Protein AF-A0A1V9XG40-F1 (afdb_monomer_lite)

InterPro domains:
  IPR002126 Cadherin-like [PS50268] (13-139)
  IPR015919 Cadherin-like superfamily [SSF49313] (6-122)

Sequence (157 aa):
MLITINYLCSSFQNTQLNTTVGYIRARDNPSSYLPVVFEVTVRSQNLEQYQKKSKHLLFYNFTFKGSPKFWIKYVFGPKGVSQGALQLKESLDYEAQNVYYVQVAAINTWTDREVDTRNIIVLSMCIVVEDAPDTPPHFVGVPPVVVVNDNTKMVSC

Secondary structure (DSSP, 8-state):
----------EETTPPTT-EEEEEEEE--TT--PPEEEEEEEEE--HHHHTTS-S----PPP-----SSEEEEEE--STTEEEEEEEE-S---TTT-SEEEEEEEEEETT--TTT-GGGEEEEEEEEEEEP-S-SPP---S--S-----TT------

Structure (mmCIF, N/CA/C/O backbone):
data_AF-A0A1V9XG40-F1
#
_entry.id   AF-A0A1V9XG40-F1
#
loop_
_atom_site.group_PDB
_atom_site.id
_atom_site.type_symbol
_atom_site.label_atom_id
_atom_site.label_alt_id
_atom_site.label_comp_id
_atom_site.label_asym_id
_atom_site.label_entity_id
_atom_site.label_seq_id
_atom_site.pdbx_PDB_ins_code
_atom_site.Cartn_x
_atom_site.Cartn_y
_atom_site.Cartn_z
_atom_site.occupancy
_atom_site.B_iso_or_equiv
_atom_site.auth_seq_id
_atom_site.auth_comp_id
_atom_site.auth_asym_id
_atom_site.auth_atom_id
_atom_site.pdbx_PDB_model_num
ATOM 1 N N . MET A 1 1 ? 20.824 -10.493 -14.654 1.00 48.56 1 MET A N 1
ATOM 2 C CA . MET A 1 1 ? 20.044 -9.284 -14.323 1.00 48.56 1 MET A CA 1
ATOM 3 C C . MET A 1 1 ? 19.754 -9.320 -12.828 1.00 48.56 1 MET A C 1
ATOM 5 O O . MET A 1 1 ? 19.303 -10.358 -12.364 1.00 48.56 1 MET A O 1
ATOM 9 N N . LEU A 1 2 ? 20.082 -8.269 -12.069 1.00 48.62 2 LEU A N 1
ATOM 10 C CA . LEU A 1 2 ? 19.822 -8.196 -10.624 1.00 48.62 2 LEU A CA 1
ATOM 11 C C . LEU A 1 2 ? 19.058 -6.900 -10.352 1.00 48.62 2 LEU A C 1
ATOM 13 O O . LEU A 1 2 ? 19.662 -5.832 -10.293 1.00 48.62 2 LEU A O 1
ATOM 17 N N . ILE A 1 3 ? 17.734 -6.995 -10.240 1.00 51.09 3 ILE A N 1
ATOM 18 C CA . ILE A 1 3 ? 16.918 -5.867 -9.800 1.00 51.09 3 ILE A CA 1
ATOM 19 C C . ILE A 1 3 ? 16.891 -5.902 -8.273 1.00 51.09 3 ILE A C 1
ATOM 21 O O . ILE A 1 3 ? 16.419 -6.864 -7.682 1.00 51.09 3 ILE A O 1
ATOM 25 N N . THR A 1 4 ? 17.419 -4.873 -7.618 1.00 52.09 4 THR A N 1
ATOM 26 C CA . THR A 1 4 ? 17.376 -4.755 -6.152 1.00 52.09 4 THR A CA 1
ATOM 27 C C . THR A 1 4 ? 16.272 -3.789 -5.757 1.00 52.09 4 THR A C 1
ATOM 29 O O . THR A 1 4 ? 16.239 -2.674 -6.280 1.00 52.09 4 THR A O 1
ATOM 32 N N . ILE A 1 5 ? 15.406 -4.201 -4.825 1.00 54.22 5 ILE A N 1
ATOM 33 C CA . ILE A 1 5 ? 14.325 -3.369 -4.291 1.00 54.22 5 ILE A CA 1
ATOM 34 C C . ILE A 1 5 ? 14.549 -3.112 -2.798 1.00 54.22 5 ILE A C 1
ATOM 36 O O . ILE A 1 5 ? 14.652 -4.053 -2.019 1.00 54.22 5 ILE A O 1
ATOM 40 N N . ASN A 1 6 ? 14.604 -1.835 -2.411 1.00 57.72 6 ASN A N 1
ATOM 41 C CA . ASN A 1 6 ? 14.688 -1.380 -1.017 1.00 57.72 6 ASN A CA 1
ATOM 42 C C . ASN A 1 6 ? 13.378 -0.680 -0.629 1.00 57.72 6 ASN A C 1
ATOM 44 O O . ASN A 1 6 ? 12.844 0.065 -1.453 1.00 57.72 6 ASN A O 1
ATOM 48 N N . TYR A 1 7 ? 12.891 -0.891 0.600 1.00 58.56 7 TYR A N 1
ATOM 49 C CA . TYR A 1 7 ? 11.675 -0.254 1.119 1.00 58.56 7 TYR A CA 1
ATOM 50 C C . TYR A 1 7 ? 11.726 -0.043 2.644 1.00 58.56 7 TYR A C 1
ATOM 52 O O . TYR A 1 7 ? 12.411 -0.770 3.360 1.00 58.56 7 TYR A O 1
ATOM 60 N N . LEU A 1 8 ? 10.971 0.948 3.121 1.00 53.25 8 LEU A N 1
ATOM 61 C CA . LEU A 1 8 ? 10.592 1.196 4.517 1.00 53.25 8 LEU A CA 1
ATOM 62 C C . LEU A 1 8 ? 9.109 1.580 4.478 1.00 53.25 8 LEU A C 1
ATOM 64 O O . LEU A 1 8 ? 8.736 2.388 3.625 1.00 53.25 8 LEU A O 1
ATOM 68 N N . CYS A 1 9 ? 8.263 0.972 5.310 1.00 54.81 9 CYS A N 1
ATOM 69 C CA . CYS A 1 9 ? 6.820 1.188 5.234 1.00 54.81 9 CYS A CA 1
ATOM 70 C C . CYS A 1 9 ? 6.159 1.071 6.613 1.00 54.81 9 CYS A C 1
ATOM 72 O O . CYS A 1 9 ? 6.223 0.015 7.237 1.00 54.81 9 CYS A O 1
ATOM 74 N N . SER A 1 10 ? 5.483 2.135 7.038 1.00 57.41 10 SER A N 1
ATOM 75 C CA . SER A 1 10 ? 4.468 2.153 8.097 1.00 57.41 10 SER A CA 1
ATOM 76 C C . SER A 1 10 ? 3.407 3.190 7.712 1.00 57.41 10 SER A C 1
ATOM 78 O O . SER A 1 10 ? 3.721 4.177 7.042 1.00 57.41 10 SER A O 1
ATOM 80 N N . SER A 1 11 ? 2.138 2.944 8.046 1.00 62.12 11 SER A N 1
ATOM 81 C CA . SER A 1 11 ? 1.033 3.861 7.730 1.00 62.12 11 SER A CA 1
ATOM 82 C C . SER A 1 11 ? 0.101 4.032 8.919 1.00 62.12 11 SER A C 1
ATOM 84 O O . SER A 1 11 ? -0.284 3.046 9.539 1.00 62.12 11 SER A O 1
ATOM 86 N N . PHE A 1 12 ? -0.328 5.265 9.171 1.00 66.00 12 PHE A N 1
ATOM 87 C CA . PHE A 1 12 ? -1.328 5.582 10.192 1.00 66.00 12 PHE A CA 1
ATOM 88 C C . PHE A 1 12 ? -2.746 5.503 9.613 1.00 66.00 12 PHE A C 1
ATOM 90 O O . PHE A 1 12 ? -2.956 5.910 8.467 1.00 66.00 12 PHE A O 1
ATOM 97 N N . GLN A 1 13 ? -3.728 5.052 10.397 1.00 67.81 13 GLN A N 1
ATOM 98 C CA . GLN A 1 13 ? -5.147 5.006 10.004 1.00 67.81 13 GLN A CA 1
ATOM 99 C C . GLN A 1 13 ? -5.664 6.354 9.471 1.00 67.81 13 GLN A C 1
ATOM 101 O O . GLN A 1 13 ? -6.264 6.423 8.401 1.00 67.81 13 GLN A O 1
ATOM 106 N N . ASN A 1 14 ? -5.280 7.455 10.124 1.00 74.81 14 ASN A N 1
ATOM 107 C CA . ASN A 1 14 ? -5.677 8.821 9.755 1.00 74.81 14 ASN A CA 1
ATOM 108 C C . ASN A 1 14 ? -4.759 9.498 8.717 1.00 74.81 14 ASN A C 1
ATOM 110 O O . ASN A 1 14 ? -4.668 10.726 8.646 1.00 74.81 14 ASN A O 1
ATOM 114 N N . THR A 1 15 ? -4.050 8.713 7.904 1.00 77.38 15 THR A N 1
ATOM 115 C CA . THR A 1 15 ? -3.182 9.247 6.848 1.00 77.38 15 THR A CA 1
ATOM 116 C C . THR A 1 15 ? -4.011 9.904 5.738 1.00 77.38 15 THR A C 1
ATOM 118 O O . THR A 1 15 ? -4.966 9.323 5.224 1.00 77.38 15 THR A O 1
ATOM 121 N N . GLN A 1 16 ? -3.625 11.113 5.318 1.00 81.25 16 GLN A N 1
ATOM 122 C CA . GLN A 1 16 ? -4.289 11.820 4.219 1.00 81.25 16 GLN A CA 1
ATOM 123 C C . GLN A 1 16 ? -4.127 11.074 2.886 1.00 81.25 16 GLN A C 1
ATOM 125 O O . GLN A 1 16 ? -3.101 10.437 2.622 1.00 81.25 16 GLN A O 1
ATOM 130 N N . LEU A 1 17 ? -5.115 11.204 2.001 1.00 83.75 17 LEU A N 1
ATOM 131 C CA . LEU A 1 17 ? -5.028 10.661 0.645 1.00 83.75 17 LEU A CA 1
ATOM 132 C C . LEU A 1 17 ? -3.806 11.220 -0.098 1.00 83.75 17 LEU A C 1
ATOM 134 O O . LEU A 1 17 ? -3.392 12.357 0.113 1.00 83.75 17 LEU A O 1
ATOM 138 N N . ASN A 1 18 ? -3.238 10.412 -0.991 1.00 82.12 18 ASN A N 1
ATOM 139 C CA . ASN A 1 18 ? -2.013 10.683 -1.748 1.00 82.12 18 ASN A CA 1
ATOM 140 C C . ASN A 1 18 ? -0.743 10.865 -0.906 1.00 82.12 18 ASN A C 1
ATOM 142 O O . ASN A 1 18 ? 0.308 11.211 -1.455 1.00 82.12 18 ASN A O 1
ATOM 146 N N . THR A 1 19 ? -0.795 10.587 0.399 1.00 83.44 19 THR A N 1
ATOM 147 C CA . THR A 1 19 ? 0.415 10.523 1.218 1.00 83.44 19 THR A CA 1
ATOM 148 C C . THR A 1 19 ? 1.276 9.355 0.761 1.00 83.44 19 THR A C 1
ATOM 150 O O . THR A 1 19 ? 0.787 8.249 0.508 1.00 83.44 19 THR A O 1
ATOM 153 N N . THR A 1 20 ? 2.575 9.613 0.640 1.00 84.00 20 THR A N 1
ATOM 154 C CA . THR A 1 20 ? 3.567 8.590 0.325 1.00 84.00 20 THR A CA 1
ATOM 155 C C . THR A 1 20 ? 3.827 7.737 1.559 1.00 84.00 20 THR A C 1
ATOM 157 O O . THR A 1 20 ? 4.319 8.236 2.564 1.00 84.00 20 THR A O 1
ATOM 160 N N . VAL A 1 21 ? 3.520 6.448 1.453 1.00 81.81 21 VAL A N 1
ATOM 161 C CA . VAL A 1 21 ? 3.711 5.449 2.513 1.00 81.81 21 VAL A CA 1
ATOM 162 C C . VAL A 1 21 ? 5.124 4.859 2.470 1.00 81.81 21 VAL A C 1
ATOM 164 O O . VAL A 1 21 ? 5.680 4.442 3.481 1.00 81.81 21 VAL A O 1
ATOM 167 N N . GLY A 1 22 ? 5.737 4.850 1.287 1.00 81.06 22 GLY A N 1
ATOM 168 C CA . GLY A 1 22 ? 7.102 4.381 1.111 1.00 81.06 22 GLY A CA 1
ATOM 169 C C . GLY A 1 22 ? 7.617 4.608 -0.302 1.00 81.06 22 GLY A C 1
ATOM 170 O O . GLY A 1 22 ? 6.862 4.924 -1.226 1.00 81.06 22 GLY A O 1
ATOM 171 N N . TYR A 1 23 ? 8.923 4.427 -0.470 1.00 81.62 23 TYR A N 1
ATOM 172 C CA . TYR A 1 23 ? 9.573 4.460 -1.774 1.00 81.62 23 TYR A CA 1
ATOM 173 C C . TYR A 1 23 ? 10.042 3.074 -2.166 1.00 81.62 23 TYR A C 1
ATOM 175 O O . TYR A 1 23 ? 10.518 2.296 -1.343 1.00 81.62 23 TYR A O 1
ATOM 183 N N . ILE A 1 24 ? 9.934 2.807 -3.458 1.00 83.19 24 ILE A N 1
ATOM 184 C CA . ILE A 1 24 ? 10.368 1.580 -4.095 1.00 83.19 24 ILE A CA 1
ATOM 185 C C . ILE A 1 24 ? 11.350 1.987 -5.1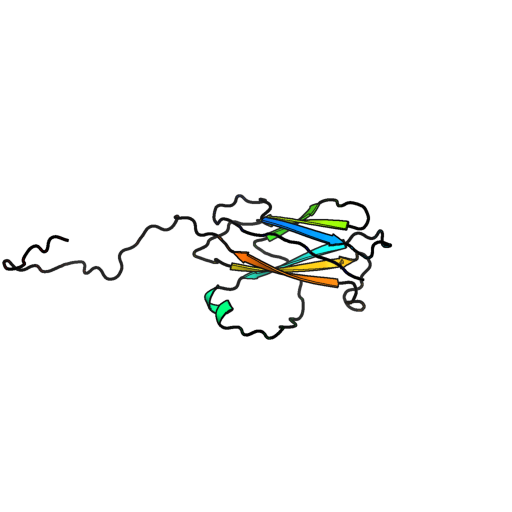73 1.00 83.19 24 ILE A C 1
ATOM 187 O O . ILE A 1 24 ? 11.085 2.886 -5.971 1.00 83.19 24 ILE A O 1
ATOM 191 N N . ARG A 1 25 ? 12.505 1.338 -5.195 1.00 82.38 25 ARG A N 1
ATOM 192 C CA . ARG A 1 25 ? 13.535 1.585 -6.198 1.00 82.38 25 ARG A CA 1
ATOM 193 C C . ARG A 1 25 ? 13.831 0.287 -6.916 1.00 82.38 25 ARG A C 1
ATOM 195 O O . ARG A 1 25 ? 13.981 -0.732 -6.263 1.00 82.38 25 ARG A O 1
ATOM 202 N N . ALA A 1 26 ? 13.941 0.345 -8.232 1.00 79.44 26 ALA A N 1
ATOM 203 C CA . ALA A 1 26 ? 14.433 -0.749 -9.045 1.00 79.44 26 ALA A CA 1
ATOM 204 C C . ALA A 1 26 ? 15.556 -0.227 -9.927 1.00 79.44 26 ALA A C 1
ATOM 206 O O . ALA A 1 26 ? 15.547 0.915 -10.394 1.00 79.44 26 ALA A O 1
ATOM 207 N N . ARG A 1 27 ? 16.552 -1.074 -10.123 1.00 76.56 27 ARG A N 1
ATOM 208 C CA . ARG A 1 27 ? 17.690 -0.814 -10.987 1.00 76.56 27 ARG A CA 1
ATOM 209 C C . ARG A 1 27 ? 17.814 -2.004 -11.922 1.00 76.56 27 ARG A C 1
ATOM 211 O O . ARG A 1 27 ? 17.843 -3.130 -11.442 1.00 76.56 27 ARG A O 1
ATOM 218 N N . ASP A 1 28 ? 17.878 -1.745 -13.218 1.00 73.00 28 ASP A N 1
ATOM 219 C CA . ASP A 1 28 ? 18.268 -2.773 -14.181 1.00 73.00 28 ASP A CA 1
ATOM 220 C C . ASP A 1 28 ? 19.805 -2.929 -14.184 1.00 73.00 28 ASP A C 1
ATOM 222 O O . ASP A 1 28 ? 20.516 -2.172 -13.522 1.00 73.00 28 ASP A O 1
ATOM 226 N N . ASN A 1 29 ? 20.348 -3.922 -14.891 1.00 70.69 29 ASN A N 1
ATOM 227 C CA . ASN A 1 29 ? 21.788 -4.120 -15.070 1.00 70.69 29 ASN A CA 1
ATOM 228 C C . ASN A 1 29 ? 22.513 -2.766 -15.280 1.00 70.69 29 ASN A C 1
ATOM 230 O O . ASN A 1 29 ? 22.031 -1.977 -16.087 1.00 70.69 29 ASN A O 1
ATOM 234 N N . PRO A 1 30 ? 23.655 -2.465 -14.624 1.00 64.88 30 PRO A N 1
ATOM 235 C CA . PRO A 1 30 ? 24.308 -1.151 -14.731 1.00 64.88 30 PRO A CA 1
ATOM 236 C C . PRO A 1 30 ? 24.651 -0.695 -16.158 1.00 64.88 30 PRO A C 1
ATOM 238 O O . PRO A 1 30 ? 24.839 0.496 -16.389 1.00 64.88 30 PRO A O 1
ATOM 241 N N . SER A 1 31 ? 24.734 -1.628 -17.109 1.00 65.44 31 SER A N 1
ATOM 242 C CA . SER A 1 31 ? 24.944 -1.360 -18.539 1.00 65.44 31 SER A CA 1
ATOM 243 C C . SER A 1 31 ? 23.652 -1.067 -19.324 1.00 65.44 31 SER A C 1
ATOM 245 O O . SER A 1 31 ? 23.723 -0.757 -20.509 1.00 65.44 31 SER A O 1
ATOM 247 N N . SER A 1 32 ? 22.481 -1.199 -18.698 1.00 66.94 32 SER A N 1
ATOM 248 C CA . SER A 1 32 ? 21.160 -0.985 -19.293 1.00 66.94 32 SER A CA 1
ATOM 249 C C . SER A 1 32 ? 20.676 0.442 -19.034 1.00 66.94 32 SER A C 1
ATOM 251 O O . SER A 1 32 ? 20.688 0.933 -17.905 1.00 66.94 32 SER A O 1
ATOM 253 N N . TYR A 1 33 ? 20.220 1.113 -20.092 1.00 67.88 33 TYR A N 1
ATOM 254 C CA . TYR A 1 33 ? 19.621 2.453 -20.021 1.00 67.88 33 TYR A CA 1
ATOM 255 C C . TYR A 1 33 ? 18.090 2.418 -19.984 1.00 67.88 33 TYR A C 1
ATOM 257 O O . TYR A 1 33 ? 17.447 3.468 -20.026 1.00 67.88 33 TYR A O 1
ATOM 265 N N . LEU A 1 34 ? 17.510 1.221 -19.939 1.00 68.81 34 LEU A N 1
ATOM 266 C CA . LEU A 1 34 ? 16.079 1.016 -20.089 1.00 68.81 34 LEU A CA 1
ATOM 267 C C . LEU A 1 34 ? 15.364 1.362 -18.772 1.00 68.81 34 LEU A C 1
ATOM 269 O O . LEU A 1 34 ? 15.839 0.990 -17.695 1.00 68.81 34 LEU A O 1
ATOM 273 N N . PRO A 1 35 ? 14.241 2.098 -18.819 1.00 68.50 35 PRO A N 1
ATOM 274 C CA . PRO A 1 35 ? 13.449 2.349 -17.628 1.00 68.50 35 PRO A CA 1
ATOM 275 C C . PRO A 1 35 ? 12.748 1.065 -17.167 1.00 68.50 35 PRO A C 1
ATOM 277 O O . PRO A 1 35 ? 12.335 0.227 -17.976 1.00 68.50 35 PRO A O 1
ATOM 280 N N . VAL A 1 36 ? 12.586 0.950 -15.850 1.00 74.06 36 VAL A N 1
ATOM 281 C CA . VAL A 1 36 ? 11.861 -0.132 -15.185 1.00 74.06 36 VAL A CA 1
ATOM 282 C C . VAL A 1 36 ? 10.461 0.351 -14.811 1.00 74.06 36 VAL A C 1
ATOM 284 O O . VAL A 1 36 ? 10.272 1.400 -14.193 1.00 74.06 36 VAL A O 1
ATOM 287 N N . VAL A 1 37 ? 9.469 -0.439 -15.193 1.00 74.31 37 VAL A N 1
ATOM 288 C CA . VAL A 1 37 ? 8.049 -0.237 -14.918 1.00 74.31 37 VAL A CA 1
ATOM 289 C C . VAL A 1 37 ? 7.696 -0.984 -13.634 1.00 74.31 37 VAL A C 1
ATOM 291 O O . VAL A 1 37 ? 8.005 -2.162 -13.489 1.00 74.31 37 VAL A O 1
ATOM 294 N N . PHE A 1 38 ? 7.048 -0.305 -12.697 1.00 70.00 38 PHE A N 1
ATOM 295 C CA . PHE A 1 38 ? 6.425 -0.881 -11.517 1.00 70.00 38 PHE A CA 1
ATOM 296 C C . PHE A 1 38 ? 4.945 -1.191 -11.745 1.00 70.00 38 PHE A C 1
ATOM 298 O O . PHE A 1 38 ? 4.173 -0.327 -12.167 1.00 70.00 38 PHE A O 1
ATOM 305 N N . GLU A 1 39 ? 4.534 -2.390 -11.354 1.00 70.69 39 GLU A N 1
ATOM 306 C CA . GLU A 1 39 ? 3.132 -2.768 -11.201 1.00 70.69 39 GLU A CA 1
ATOM 307 C C . GLU A 1 39 ? 2.879 -3.207 -9.758 1.00 70.69 39 GLU A C 1
ATOM 309 O O . GLU A 1 39 ? 3.638 -3.992 -9.190 1.00 70.69 39 GLU A O 1
ATOM 314 N N . VAL A 1 40 ? 1.808 -2.691 -9.150 1.00 70.00 40 VAL A N 1
ATOM 315 C CA . VAL A 1 40 ? 1.427 -3.010 -7.769 1.00 70.00 40 VAL A CA 1
ATOM 316 C C . VAL A 1 40 ? 0.185 -3.882 -7.748 1.00 70.00 40 VAL A C 1
ATOM 318 O O . VAL A 1 40 ? -0.815 -3.583 -8.398 1.00 70.00 40 VAL A O 1
ATOM 321 N N . THR A 1 41 ? 0.243 -4.938 -6.948 1.00 71.62 41 THR A N 1
ATOM 322 C CA . THR A 1 41 ? -0.904 -5.773 -6.602 1.00 71.62 41 THR A CA 1
ATOM 323 C C . THR A 1 41 ? -1.010 -5.835 -5.089 1.00 71.62 41 THR A C 1
ATOM 325 O O . THR A 1 41 ? -0.026 -6.107 -4.404 1.00 71.62 41 THR A O 1
ATOM 328 N N . VAL A 1 42 ? -2.202 -5.588 -4.552 1.00 68.81 42 VAL A N 1
ATOM 329 C CA . VAL A 1 42 ? -2.450 -5.656 -3.107 1.00 68.81 42 VAL A CA 1
ATOM 330 C C . VAL A 1 42 ? -3.468 -6.737 -2.813 1.00 68.81 42 VAL A C 1
ATOM 332 O O . VAL A 1 42 ? -4.491 -6.845 -3.486 1.00 68.81 42 VAL A O 1
ATOM 335 N N . ARG A 1 43 ? -3.174 -7.539 -1.793 1.00 66.00 43 ARG A N 1
ATOM 336 C CA . ARG A 1 43 ? -4.099 -8.497 -1.199 1.00 66.00 43 ARG A CA 1
ATOM 337 C C . ARG A 1 43 ? -4.367 -8.074 0.243 1.00 66.00 43 ARG A C 1
ATOM 339 O O . ARG A 1 43 ? -3.448 -8.021 1.058 1.00 66.00 43 ARG A O 1
ATOM 346 N N . SER A 1 44 ? -5.625 -7.786 0.553 1.00 58.31 44 SER A N 1
ATOM 347 C CA . SER A 1 44 ? -6.086 -7.567 1.926 1.00 58.31 44 SER A CA 1
ATOM 348 C C . SER A 1 44 ? -6.222 -8.925 2.621 1.00 58.31 44 SER A C 1
ATOM 350 O O . SER A 1 44 ? -6.903 -9.807 2.096 1.00 58.31 44 SER A O 1
ATOM 352 N N . GLN A 1 45 ? -5.547 -9.135 3.753 1.00 57.38 45 GLN A N 1
ATOM 353 C CA . GLN A 1 45 ? -5.724 -10.329 4.594 1.00 57.38 45 GLN A CA 1
ATOM 354 C C . GLN A 1 45 ? -5.582 -9.946 6.064 1.00 57.38 45 GLN A C 1
ATOM 356 O O . GLN A 1 45 ? -4.727 -9.139 6.411 1.00 57.38 45 GLN A O 1
ATOM 361 N N . ASN A 1 46 ? -6.412 -10.526 6.926 1.00 52.69 46 ASN A N 1
ATOM 362 C CA . ASN A 1 46 ? -6.448 -10.212 8.354 1.00 52.69 46 ASN A CA 1
ATOM 363 C C . ASN A 1 46 ? -5.244 -10.819 9.117 1.00 52.69 46 ASN A C 1
ATOM 365 O O . ASN A 1 46 ? -4.818 -11.933 8.794 1.00 52.69 46 ASN A O 1
ATOM 369 N N . LEU A 1 47 ? -4.717 -10.118 10.136 1.00 50.31 47 LEU A N 1
ATOM 370 C CA . LEU A 1 47 ? -3.529 -10.520 10.921 1.00 50.31 47 LEU A CA 1
ATOM 371 C C . LEU A 1 47 ? -3.629 -11.934 11.516 1.00 50.31 47 LEU A C 1
ATOM 373 O O . LEU A 1 47 ? -2.649 -12.681 11.522 1.00 50.31 47 LEU A O 1
ATOM 377 N N . GLU A 1 48 ? -4.815 -12.338 11.966 1.00 52.53 48 GLU A N 1
ATOM 378 C CA . GLU A 1 48 ? -5.042 -13.657 12.571 1.00 52.53 48 GLU A CA 1
ATOM 379 C C . GLU A 1 48 ? -4.808 -14.818 11.586 1.00 52.53 48 GLU A C 1
ATOM 381 O O . GLU A 1 48 ? -4.425 -15.923 11.977 1.00 52.53 48 GLU A O 1
ATOM 386 N N . GLN A 1 49 ? -4.964 -14.575 10.279 1.00 45.47 49 GLN A N 1
ATOM 387 C CA . GLN A 1 49 ? -4.707 -15.577 9.240 1.00 45.47 49 GLN A CA 1
ATOM 388 C C . GLN A 1 49 ? -3.215 -15.709 8.893 1.00 45.47 49 GLN A C 1
ATOM 390 O O . GLN A 1 49 ? -2.800 -16.743 8.359 1.00 45.47 49 GLN A O 1
ATOM 395 N N . TYR A 1 50 ? -2.395 -14.705 9.221 1.00 45.66 50 TYR A N 1
ATOM 396 C CA . TYR A 1 50 ? -0.958 -14.691 8.941 1.00 45.66 50 TYR A CA 1
ATOM 397 C C . TYR A 1 50 ? -0.176 -15.652 9.835 1.00 45.66 50 TYR A C 1
ATOM 399 O O . TYR A 1 50 ? 0.646 -16.421 9.339 1.00 45.66 50 TYR A O 1
ATOM 407 N N . GLN A 1 51 ? -0.473 -15.677 11.140 1.00 47.97 51 GLN A N 1
ATOM 408 C CA . GLN A 1 51 ? 0.231 -16.552 12.089 1.00 47.97 51 GLN A CA 1
ATOM 409 C C . GLN A 1 51 ? 0.021 -18.046 11.791 1.00 47.97 51 GLN A C 1
ATOM 411 O O . GLN A 1 51 ? 0.845 -18.880 12.161 1.00 47.97 51 GLN A O 1
ATOM 416 N N . LYS A 1 52 ? -1.056 -18.396 11.077 1.00 48.06 52 LYS A N 1
ATOM 417 C CA . LYS A 1 52 ? -1.422 -19.783 10.770 1.00 48.06 52 LYS A CA 1
ATOM 418 C C . LYS A 1 52 ? -0.786 -20.323 9.481 1.00 48.06 52 LYS A C 1
ATOM 420 O O . LYS A 1 52 ? -0.783 -21.535 9.268 1.00 48.06 52 LYS A O 1
ATOM 425 N N . LYS A 1 53 ? -0.234 -19.465 8.611 1.00 40.41 53 LYS A N 1
ATOM 426 C CA . LYS A 1 53 ? 0.332 -19.873 7.313 1.00 40.41 53 LYS A CA 1
ATOM 427 C C . LYS A 1 53 ? 1.852 -20.055 7.403 1.00 40.41 53 LYS A C 1
ATOM 429 O O . LYS A 1 53 ? 2.634 -19.122 7.261 1.00 40.41 53 LYS A O 1
ATOM 434 N N . SER A 1 54 ? 2.245 -21.306 7.642 1.00 37.19 54 SER A N 1
ATOM 435 C CA . SER A 1 54 ? 3.629 -21.796 7.625 1.00 37.19 54 SER A CA 1
ATOM 436 C C . SER A 1 54 ? 4.364 -21.479 6.310 1.00 37.19 54 SER A C 1
ATOM 438 O O . SER A 1 54 ? 3.745 -21.337 5.255 1.00 37.19 54 SER A O 1
ATOM 440 N N . LYS A 1 55 ? 5.700 -21.412 6.414 1.00 42.44 55 LYS A N 1
ATOM 441 C CA . LYS A 1 55 ? 6.759 -21.008 5.463 1.00 42.44 55 LYS A CA 1
ATOM 442 C C . LYS A 1 55 ? 6.817 -21.781 4.128 1.00 42.44 55 LYS A C 1
ATOM 444 O O . LYS A 1 55 ? 7.903 -22.116 3.658 1.00 42.44 55 LYS A O 1
ATOM 449 N N . HIS A 1 56 ? 5.696 -22.075 3.481 1.00 32.69 56 HIS A N 1
ATOM 450 C CA . HIS A 1 56 ? 5.734 -22.502 2.088 1.00 32.69 56 HIS A CA 1
ATOM 451 C C . HIS A 1 56 ? 5.790 -21.273 1.188 1.00 32.69 56 HIS A C 1
ATOM 453 O O . HIS A 1 56 ? 4.891 -20.433 1.215 1.00 32.69 56 HIS A O 1
ATOM 459 N N . LEU A 1 57 ? 6.875 -21.168 0.410 1.00 35.81 57 LEU A N 1
ATOM 460 C CA . LEU A 1 57 ? 6.981 -20.251 -0.718 1.00 35.81 57 LEU A CA 1
ATOM 461 C C . LEU A 1 57 ? 5.811 -20.531 -1.657 1.00 35.81 57 LEU A C 1
ATOM 463 O O . LEU A 1 57 ? 5.814 -21.474 -2.446 1.00 35.81 57 LEU A O 1
ATOM 467 N N . LEU A 1 58 ? 4.773 -19.726 -1.514 1.00 36.31 58 LEU A N 1
ATOM 468 C CA . LEU A 1 58 ? 3.607 -19.790 -2.360 1.00 36.31 58 LEU A CA 1
ATOM 469 C C . LEU A 1 58 ? 3.959 -19.071 -3.660 1.00 36.31 58 LEU A C 1
ATOM 471 O O . LEU A 1 58 ? 3.893 -17.844 -3.750 1.00 36.31 58 LEU A O 1
ATOM 475 N N . PHE A 1 59 ? 4.352 -19.849 -4.663 1.00 33.75 59 PHE A N 1
ATOM 476 C CA . PHE A 1 59 ? 4.364 -19.403 -6.049 1.00 33.75 59 PHE A CA 1
ATOM 477 C C . PHE A 1 59 ? 2.905 -19.230 -6.481 1.00 33.75 59 PHE A C 1
ATOM 479 O O . PHE A 1 59 ? 2.230 -20.179 -6.869 1.00 33.75 59 PHE A O 1
ATOM 486 N N . TYR A 1 60 ? 2.374 -18.023 -6.300 1.00 33.88 60 TYR A N 1
ATOM 487 C CA . TYR A 1 60 ? 1.039 -17.669 -6.761 1.00 33.88 60 TYR A CA 1
ATOM 488 C C . TYR A 1 60 ? 1.112 -17.221 -8.221 1.00 33.88 60 TYR A C 1
ATOM 490 O O . TYR A 1 60 ? 1.942 -16.383 -8.564 1.00 33.88 60 TYR A O 1
ATOM 498 N N . ASN A 1 61 ? 0.203 -17.725 -9.057 1.00 33.00 61 ASN A N 1
ATOM 499 C CA . ASN A 1 61 ? -0.027 -17.187 -10.398 1.00 33.00 61 ASN A CA 1
ATOM 500 C C . ASN A 1 61 ? -0.320 -15.676 -10.304 1.00 33.00 61 ASN A C 1
ATOM 502 O O . ASN A 1 61 ? -1.165 -15.248 -9.508 1.00 33.00 61 ASN A O 1
ATOM 506 N N . PHE A 1 62 ? 0.409 -14.874 -11.083 1.00 41.38 62 PHE A N 1
ATOM 507 C CA . PHE A 1 62 ? 0.319 -13.416 -11.068 1.00 41.38 62 PHE A CA 1
ATOM 508 C C . PHE A 1 62 ? -0.904 -12.939 -11.856 1.00 41.38 62 PHE A C 1
ATOM 510 O O . PHE A 1 62 ? -1.134 -13.347 -12.991 1.00 41.38 62 PHE A O 1
ATOM 517 N N . THR A 1 63 ? -1.698 -12.045 -11.268 1.00 39.09 63 THR A N 1
ATOM 518 C CA . THR A 1 63 ? -2.736 -11.304 -11.994 1.00 39.09 63 THR A CA 1
ATOM 519 C C . THR A 1 63 ? -2.697 -9.863 -11.513 1.00 39.09 63 THR A C 1
ATOM 521 O O . THR A 1 63 ? -3.143 -9.557 -10.406 1.00 39.09 63 THR A O 1
ATOM 524 N N . PHE A 1 64 ? -2.127 -8.983 -12.332 1.00 51.22 64 PHE A N 1
ATOM 525 C CA . PHE A 1 64 ? -1.986 -7.562 -12.032 1.00 51.22 64 PHE A CA 1
ATOM 526 C C . PHE A 1 64 ? -3.333 -6.862 -12.235 1.00 51.22 64 PHE A C 1
ATOM 528 O O . PHE A 1 64 ? -3.648 -6.386 -13.319 1.00 51.22 64 PHE A O 1
ATOM 535 N N . LYS A 1 65 ? -4.169 -6.848 -11.191 1.00 56.44 65 LYS A N 1
ATOM 536 C CA . LYS A 1 65 ? -5.473 -6.153 -11.188 1.00 56.44 65 LYS A CA 1
ATOM 537 C C . LYS A 1 65 ? -5.411 -4.751 -10.566 1.00 56.44 65 LYS A C 1
ATOM 539 O O . LYS A 1 65 ? -6.445 -4.116 -10.379 1.00 56.44 65 LYS A O 1
ATOM 544 N N . GLY A 1 66 ? -4.210 -4.268 -10.247 1.00 59.88 66 GLY A N 1
ATOM 545 C CA . GLY A 1 66 ? -4.017 -3.050 -9.467 1.00 59.88 66 GLY A CA 1
ATOM 546 C C . GLY A 1 66 ? -4.355 -3.249 -7.988 1.00 59.88 66 GLY A C 1
ATOM 547 O O . GLY A 1 66 ? -4.509 -4.372 -7.501 1.00 59.88 66 GLY A O 1
ATOM 548 N N . SER A 1 67 ? -4.451 -2.140 -7.259 1.00 69.88 67 SER A N 1
ATOM 549 C CA . SER A 1 67 ? -4.813 -2.117 -5.844 1.00 69.88 67 SER A CA 1
ATOM 550 C C . SER A 1 67 ? -5.908 -1.082 -5.586 1.00 69.88 67 SER A C 1
ATOM 552 O O . SER A 1 67 ? -5.840 0.023 -6.132 1.00 69.88 67 SER A O 1
ATOM 554 N N . PRO A 1 68 ? -6.925 -1.414 -4.770 1.00 76.50 68 PRO A N 1
ATOM 555 C CA . PRO A 1 68 ? -7.970 -0.461 -4.413 1.00 76.50 68 PRO A CA 1
ATOM 556 C C . PRO A 1 68 ? -7.447 0.631 -3.469 1.00 76.50 68 PRO A C 1
ATOM 558 O O . PRO A 1 68 ? -7.802 1.792 -3.630 1.00 76.50 68 PRO A O 1
ATOM 561 N N . LYS A 1 69 ? -6.557 0.280 -2.531 1.00 83.00 69 LYS A N 1
ATOM 562 C CA . LYS A 1 69 ? -6.109 1.174 -1.448 1.00 83.00 69 LYS A CA 1
ATOM 563 C C . LYS A 1 69 ? -4.797 1.895 -1.721 1.00 83.00 69 LYS A C 1
ATOM 565 O O . LYS A 1 69 ? -4.550 2.945 -1.142 1.00 83.00 69 LYS A O 1
ATOM 570 N N . PHE A 1 70 ? -3.966 1.367 -2.612 1.00 84.56 70 PHE A N 1
ATOM 571 C CA . PHE A 1 70 ? -2.632 1.903 -2.871 1.00 84.56 70 PHE A CA 1
ATOM 572 C C . PHE A 1 70 ? -2.380 2.027 -4.364 1.00 84.56 70 PHE A C 1
ATOM 574 O O . PHE A 1 70 ? -2.876 1.234 -5.159 1.00 84.56 70 PHE A O 1
ATOM 581 N N . TRP A 1 71 ? -1.552 2.985 -4.748 1.00 84.00 71 TRP A N 1
ATOM 582 C CA . TRP A 1 71 ? -1.073 3.112 -6.117 1.00 84.00 71 TRP A CA 1
ATOM 583 C C . TRP A 1 71 ? 0.393 3.529 -6.126 1.00 84.00 71 TRP A C 1
ATOM 585 O O . TRP A 1 71 ? 0.925 3.977 -5.112 1.00 84.00 71 TRP A O 1
ATOM 595 N N . ILE A 1 72 ? 1.068 3.350 -7.260 1.00 83.81 72 ILE A N 1
ATOM 596 C CA . ILE A 1 72 ? 2.448 3.808 -7.425 1.00 83.81 72 ILE A CA 1
ATOM 597 C C . ILE A 1 72 ? 2.456 5.031 -8.325 1.00 83.81 72 ILE A C 1
ATOM 599 O O . ILE A 1 72 ? 2.087 4.963 -9.498 1.00 83.81 72 ILE A O 1
ATOM 603 N N . LYS A 1 73 ? 2.961 6.132 -7.779 1.00 82.44 73 LYS A N 1
ATOM 604 C CA . LYS A 1 73 ? 3.351 7.304 -8.547 1.00 82.44 73 LYS A CA 1
ATOM 605 C C . LYS A 1 73 ? 4.795 7.135 -9.000 1.00 82.44 73 LYS A C 1
ATOM 607 O O . LYS A 1 73 ? 5.694 7.001 -8.170 1.00 82.44 73 LYS A O 1
ATOM 612 N N . TYR A 1 74 ? 5.037 7.175 -10.306 1.00 80.69 74 TYR A N 1
ATOM 613 C CA . TYR A 1 74 ? 6.403 7.173 -10.825 1.00 80.69 74 TYR A CA 1
ATOM 614 C C . TYR A 1 74 ? 7.136 8.450 -10.428 1.00 80.69 74 TYR A C 1
ATOM 616 O O . TYR A 1 74 ? 6.641 9.562 -10.616 1.00 80.69 74 TYR A O 1
ATOM 624 N N . VAL A 1 75 ? 8.339 8.268 -9.897 1.00 75.81 75 VAL A N 1
ATOM 625 C CA . VAL A 1 75 ? 9.291 9.329 -9.594 1.00 75.81 75 VAL A CA 1
ATOM 626 C C . VAL A 1 75 ? 10.472 9.129 -10.533 1.00 75.81 75 VAL A C 1
ATOM 628 O O . VAL A 1 75 ? 11.066 8.050 -10.582 1.00 75.81 75 VAL A O 1
ATOM 631 N N . PHE A 1 76 ? 10.791 10.155 -11.320 1.00 65.25 76 PHE A N 1
ATOM 632 C CA . PHE A 1 76 ? 11.922 10.090 -12.238 1.00 65.25 76 PHE A CA 1
ATOM 633 C C . PHE A 1 76 ? 13.202 9.762 -11.457 1.00 65.25 76 PHE A C 1
ATOM 635 O O . PHE A 1 76 ? 13.530 10.431 -10.477 1.00 65.25 76 PHE A O 1
ATOM 642 N N . GLY A 1 77 ? 13.895 8.702 -11.871 1.00 63.69 77 GLY A N 1
ATOM 643 C CA . GLY A 1 77 ? 15.155 8.272 -11.280 1.00 63.69 77 GLY A CA 1
ATOM 644 C C . GLY A 1 77 ? 16.345 8.603 -12.186 1.00 63.69 77 GLY A C 1
ATOM 645 O O . GLY A 1 77 ? 16.168 8.911 -13.365 1.00 63.69 77 GLY A O 1
ATOM 646 N N . PRO A 1 78 ? 17.580 8.552 -11.658 1.00 67.19 78 PRO A N 1
ATOM 647 C CA . PRO A 1 78 ? 18.781 8.675 -12.483 1.00 67.19 78 PRO A CA 1
ATOM 648 C C . PRO A 1 78 ? 18.841 7.554 -13.538 1.00 67.19 78 PRO A C 1
ATOM 650 O O . PRO A 1 78 ? 18.204 6.516 -13.376 1.00 67.19 78 PRO A O 1
ATOM 653 N N . LYS A 1 79 ? 19.621 7.735 -14.614 1.00 65.88 79 L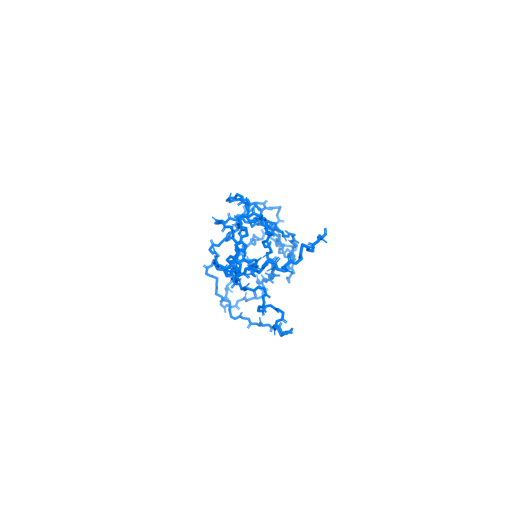YS A N 1
ATOM 654 C CA . LYS A 1 79 ? 19.729 6.763 -15.726 1.00 65.88 79 LYS A CA 1
ATOM 655 C C . LYS A 1 79 ? 19.883 5.312 -15.225 1.00 65.88 79 LYS A C 1
ATOM 657 O O . LYS A 1 79 ? 20.730 5.046 -14.373 1.00 65.88 79 LYS A O 1
ATOM 662 N N . GLY A 1 80 ? 19.065 4.397 -15.757 1.00 65.19 80 GLY A N 1
ATOM 663 C CA . GLY A 1 80 ? 19.059 2.968 -15.389 1.00 65.19 80 GLY A CA 1
ATOM 664 C C . GLY A 1 80 ? 18.403 2.646 -14.037 1.00 65.19 80 GLY A C 1
ATOM 665 O O . GLY A 1 80 ? 18.444 1.507 -13.571 1.00 65.19 80 GLY A O 1
ATOM 666 N N . VAL A 1 81 ? 17.809 3.643 -13.375 1.00 74.69 81 VAL A N 1
ATOM 667 C CA . VAL A 1 81 ? 17.094 3.491 -12.109 1.00 74.69 81 VAL A CA 1
ATOM 668 C C . VAL A 1 81 ? 15.706 4.088 -12.241 1.00 74.69 81 VAL A C 1
ATOM 670 O O . VAL A 1 81 ? 15.545 5.257 -12.583 1.00 74.69 81 VAL A O 1
ATOM 673 N N . SER A 1 82 ? 14.707 3.314 -11.845 1.00 80.50 82 SER A N 1
ATOM 674 C CA . SER A 1 82 ? 13.344 3.804 -11.687 1.00 80.50 82 SER A CA 1
ATOM 675 C C . SER A 1 82 ? 12.988 3.842 -10.209 1.00 80.50 82 SER A C 1
ATOM 677 O O . SER A 1 82 ? 13.404 2.984 -9.424 1.00 80.50 82 SER A O 1
ATOM 679 N N . GLN A 1 83 ? 12.238 4.867 -9.820 1.00 82.69 83 GLN A N 1
ATOM 680 C CA . GLN A 1 83 ? 11.719 5.014 -8.470 1.00 82.69 83 GLN A CA 1
ATOM 681 C C . GLN A 1 83 ? 10.200 5.165 -8.530 1.00 82.69 83 GLN A C 1
ATOM 683 O O . GLN A 1 83 ? 9.652 5.813 -9.418 1.00 82.69 83 GLN A O 1
ATOM 688 N N . GLY A 1 84 ? 9.514 4.535 -7.590 1.00 82.69 84 GLY A N 1
ATOM 689 C CA . GLY A 1 84 ? 8.083 4.657 -7.379 1.00 82.69 84 GLY A CA 1
ATOM 690 C C . GLY A 1 84 ? 7.819 5.135 -5.959 1.00 82.69 84 GLY A C 1
ATOM 691 O O . GLY A 1 84 ? 8.428 4.637 -5.014 1.00 82.69 84 GLY A O 1
ATOM 692 N N . ALA A 1 85 ? 6.928 6.105 -5.804 1.00 82.50 85 ALA A N 1
ATOM 693 C CA . ALA A 1 85 ? 6.342 6.454 -4.520 1.00 82.50 85 ALA A CA 1
ATOM 694 C C . ALA A 1 85 ? 5.041 5.663 -4.374 1.00 82.50 85 ALA A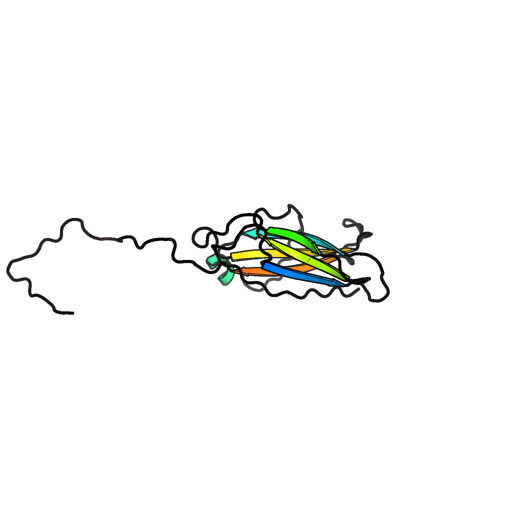 C 1
ATOM 696 O O . ALA A 1 85 ? 4.122 5.833 -5.177 1.00 82.50 85 ALA A O 1
ATOM 697 N N . LEU A 1 86 ? 4.970 4.786 -3.375 1.00 84.44 86 LEU A N 1
ATOM 698 C CA . LEU A 1 86 ? 3.725 4.121 -3.026 1.00 84.44 86 LEU A CA 1
ATOM 699 C C . LEU A 1 86 ? 2.855 5.113 -2.269 1.00 84.44 86 LEU A C 1
ATOM 701 O O . LEU A 1 86 ? 3.252 5.609 -1.216 1.00 84.44 86 LEU A O 1
ATOM 705 N N . GLN A 1 87 ? 1.681 5.400 -2.809 1.00 84.31 87 GLN A N 1
ATOM 706 C CA . GLN A 1 87 ? 0.776 6.396 -2.271 1.00 84.31 87 GLN A CA 1
ATOM 707 C C . GLN A 1 87 ? -0.551 5.778 -1.873 1.00 84.31 87 GLN A C 1
ATOM 709 O O . GLN A 1 87 ? -1.056 4.849 -2.514 1.00 84.31 87 GLN A O 1
ATOM 714 N N . LEU A 1 88 ? -1.113 6.327 -0.802 1.00 85.56 88 LEU A N 1
ATOM 715 C CA . LEU A 1 88 ? -2.435 5.967 -0.335 1.00 85.56 88 LEU A CA 1
ATOM 716 C C . LEU A 1 88 ? -3.493 6.518 -1.299 1.00 85.56 88 LEU A C 1
ATOM 718 O O . LEU A 1 88 ? -3.502 7.709 -1.600 1.00 85.56 88 LEU A O 1
ATOM 722 N N . LYS A 1 89 ? -4.368 5.651 -1.805 1.00 85.12 89 LYS A N 1
ATOM 723 C CA . LYS A 1 89 ? -5.450 6.011 -2.734 1.00 85.12 89 LYS A CA 1
ATOM 724 C C . LYS A 1 89 ? -6.771 6.277 -2.012 1.00 85.12 89 LYS A C 1
ATOM 726 O O . LYS A 1 89 ? -7.532 7.136 -2.440 1.00 85.12 89 LYS A O 1
ATOM 731 N N . GLU A 1 90 ? -7.030 5.547 -0.934 1.00 85.12 90 GLU A N 1
ATOM 732 C CA . GLU A 1 90 ? -8.258 5.615 -0.136 1.00 85.12 90 GLU A CA 1
ATOM 733 C C . GLU A 1 90 ? -7.920 5.545 1.353 1.00 85.12 90 GLU A C 1
ATOM 735 O O . GLU A 1 90 ? -6.848 5.061 1.704 1.00 85.12 90 GLU A O 1
ATOM 740 N N . SER A 1 91 ? -8.832 5.975 2.227 1.00 85.88 91 SER A N 1
ATOM 741 C CA . SER A 1 91 ? -8.628 5.902 3.677 1.00 85.88 91 SER A CA 1
ATOM 742 C C . SER A 1 91 ? -8.397 4.468 4.164 1.00 85.88 91 SER A C 1
ATOM 744 O O . SER A 1 91 ? -8.889 3.490 3.575 1.00 85.88 91 SER A O 1
ATOM 746 N N . LEU A 1 92 ? -7.621 4.381 5.245 1.00 86.62 92 LEU A N 1
ATOM 747 C CA . LEU A 1 92 ? -7.351 3.167 6.002 1.00 86.62 92 LEU A CA 1
ATOM 748 C C . LEU A 1 92 ? -8.259 3.150 7.234 1.00 86.62 92 LEU A C 1
ATOM 750 O O . LEU A 1 92 ? -8.612 4.202 7.753 1.00 86.62 92 LEU A O 1
ATOM 754 N N . ASP A 1 93 ? -8.632 1.953 7.660 1.00 84.75 93 ASP A N 1
ATOM 755 C CA . ASP A 1 93 ? -9.509 1.685 8.799 1.00 84.75 93 ASP A CA 1
ATOM 756 C C . ASP A 1 93 ? -8.918 0.452 9.491 1.00 84.75 93 ASP A C 1
ATOM 758 O O . ASP A 1 93 ? -8.781 -0.604 8.854 1.00 84.75 93 ASP A O 1
ATOM 762 N N . TYR A 1 94 ? -8.445 0.627 10.726 1.00 85.25 94 TYR A N 1
ATOM 763 C CA . TYR A 1 94 ? -7.736 -0.414 11.468 1.00 85.25 94 TYR A CA 1
ATOM 764 C C . TYR A 1 94 ? -8.688 -1.541 11.870 1.00 85.25 94 TYR A C 1
ATOM 766 O O . TYR A 1 94 ? -8.356 -2.719 11.696 1.00 85.25 94 TYR A O 1
ATOM 774 N N . GLU A 1 95 ? -9.885 -1.176 12.324 1.00 84.19 95 GLU A N 1
ATOM 775 C CA . GLU A 1 95 ? -10.968 -2.057 12.744 1.00 84.19 95 GLU A CA 1
ATOM 776 C C . GLU A 1 95 ? -11.422 -2.956 11.592 1.00 84.19 95 GLU A C 1
ATOM 778 O O . GLU A 1 95 ? -11.690 -4.145 11.788 1.00 84.19 95 GLU A O 1
ATOM 783 N N . ALA A 1 96 ? -11.472 -2.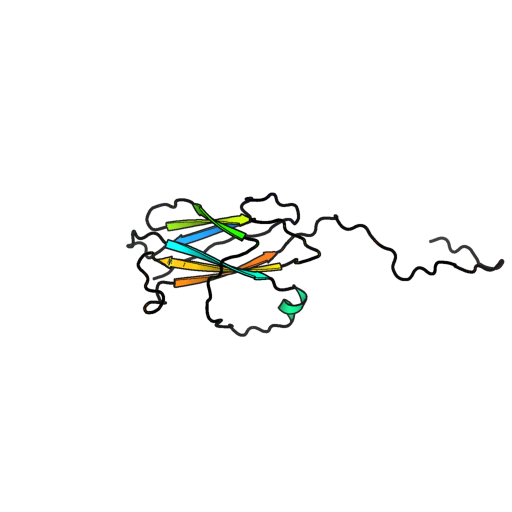415 10.372 1.00 85.50 96 ALA A N 1
ATOM 784 C CA . ALA A 1 96 ? -11.802 -3.192 9.184 1.00 85.50 96 ALA A CA 1
ATOM 785 C C . ALA A 1 96 ? -10.621 -4.042 8.682 1.00 85.50 96 ALA A C 1
ATOM 787 O O . ALA A 1 96 ? -10.800 -5.213 8.326 1.00 85.50 96 ALA A O 1
ATOM 788 N N . GLN A 1 97 ? -9.422 -3.454 8.575 1.00 81.94 97 GLN A N 1
ATOM 789 C CA . GLN A 1 97 ? -8.255 -4.110 7.984 1.00 81.94 97 GLN A CA 1
ATOM 790 C C . GLN A 1 97 ? -6.930 -3.485 8.450 1.00 81.94 97 GLN A C 1
ATOM 792 O O . GLN A 1 97 ? -6.440 -2.503 7.892 1.00 81.94 97 GLN A O 1
ATOM 797 N N . ASN A 1 98 ? -6.274 -4.163 9.388 1.00 79.75 98 ASN A N 1
ATOM 798 C CA . ASN A 1 98 ? -5.012 -3.735 9.998 1.00 79.75 98 ASN A CA 1
ATOM 799 C C . ASN A 1 98 ? -3.740 -4.063 9.193 1.00 79.75 98 ASN A C 1
ATOM 801 O O . ASN A 1 98 ? -2.685 -3.482 9.445 1.00 79.75 98 ASN A O 1
ATOM 805 N N . VAL A 1 99 ? -3.806 -4.988 8.229 1.00 79.94 99 VAL A N 1
ATOM 806 C CA . VAL A 1 99 ? -2.639 -5.396 7.424 1.00 79.94 99 VAL A CA 1
ATOM 807 C C . VAL A 1 99 ? -2.946 -5.536 5.938 1.00 79.94 99 VAL A C 1
ATOM 809 O O . VAL A 1 99 ? -3.931 -6.151 5.538 1.00 79.94 99 VAL A O 1
ATOM 812 N N . TYR A 1 100 ? -2.043 -5.031 5.098 1.00 79.81 100 TYR A N 1
ATOM 813 C CA . TYR A 1 100 ? -2.090 -5.203 3.649 1.00 79.81 100 TYR A CA 1
ATOM 814 C C . TYR A 1 100 ? -0.826 -5.888 3.138 1.00 79.81 100 TYR A C 1
ATOM 816 O O . TYR A 1 100 ? 0.289 -5.400 3.332 1.00 79.81 100 TYR A O 1
ATOM 824 N N . TYR A 1 101 ? -1.001 -6.992 2.411 1.00 77.62 101 TYR A N 1
ATOM 825 C CA . TYR A 1 101 ? 0.091 -7.658 1.709 1.00 77.62 101 TYR A CA 1
ATOM 826 C C . TYR A 1 101 ? 0.223 -7.061 0.322 1.00 77.62 101 TYR A C 1
ATOM 828 O O . TYR A 1 101 ? -0.672 -7.179 -0.518 1.00 77.62 101 TYR A O 1
ATOM 836 N N . VAL A 1 102 ? 1.355 -6.420 0.078 1.00 77.62 102 VAL A N 1
ATOM 837 C CA . VAL A 1 102 ? 1.615 -5.713 -1.167 1.00 77.62 102 VAL A CA 1
ATOM 838 C C . VAL A 1 102 ? 2.709 -6.438 -1.922 1.00 77.62 102 VAL A C 1
ATOM 840 O O . VAL A 1 102 ? 3.774 -6.733 -1.386 1.00 77.62 102 VAL A O 1
ATOM 843 N N . GLN A 1 103 ? 2.435 -6.730 -3.185 1.00 79.44 103 GLN A N 1
ATOM 844 C CA . GLN A 1 103 ? 3.406 -7.261 -4.122 1.00 79.44 103 GLN A CA 1
ATOM 845 C C . GLN A 1 103 ? 3.667 -6.219 -5.194 1.00 79.44 103 GLN A C 1
ATOM 847 O O . GLN A 1 103 ? 2.740 -5.726 -5.838 1.00 79.44 103 GLN A O 1
ATOM 852 N N . VAL A 1 104 ? 4.936 -5.882 -5.377 1.00 79.19 104 VAL A N 1
ATOM 853 C CA . VAL A 1 104 ? 5.371 -4.926 -6.389 1.00 79.19 104 VAL A CA 1
ATOM 854 C C . VAL A 1 104 ? 6.247 -5.659 -7.379 1.00 79.19 104 VAL A C 1
ATOM 856 O O . VAL A 1 104 ? 7.300 -6.174 -7.007 1.00 79.19 104 VAL A O 1
ATOM 859 N N . ALA A 1 105 ? 5.808 -5.711 -8.630 1.00 80.50 105 ALA A N 1
ATOM 860 C CA . ALA A 1 105 ? 6.617 -6.209 -9.723 1.00 80.50 105 ALA A CA 1
ATOM 861 C C . ALA A 1 105 ? 7.380 -5.055 -10.365 1.00 80.50 105 ALA A C 1
ATOM 863 O O . ALA A 1 105 ? 6.804 -4.008 -10.648 1.00 80.50 105 ALA A O 1
ATOM 864 N N . ALA A 1 106 ? 8.667 -5.260 -10.601 1.00 79.25 106 ALA A N 1
ATOM 865 C CA . ALA A 1 106 ? 9.506 -4.389 -11.401 1.00 79.25 106 ALA A CA 1
ATOM 866 C C . ALA A 1 106 ? 9.841 -5.120 -12.707 1.00 79.25 106 ALA A C 1
ATOM 868 O O . ALA A 1 106 ? 10.383 -6.226 -12.683 1.00 79.25 106 ALA A O 1
ATOM 869 N N . ILE A 1 107 ? 9.466 -4.510 -13.828 1.00 78.06 107 ILE A N 1
ATOM 870 C CA . ILE A 1 107 ? 9.436 -5.101 -15.166 1.00 78.06 107 ILE A CA 1
ATOM 871 C C . ILE A 1 107 ? 10.209 -4.184 -16.111 1.00 78.06 107 ILE A C 1
ATOM 873 O O . ILE A 1 107 ? 9.945 -2.983 -16.163 1.00 78.06 107 ILE A O 1
ATOM 877 N N . ASN A 1 108 ? 11.151 -4.717 -16.884 1.00 75.69 108 ASN A N 1
ATOM 878 C CA . ASN A 1 108 ? 11.801 -3.923 -17.927 1.00 75.69 108 ASN A CA 1
ATOM 879 C C . ASN A 1 108 ? 10.801 -3.614 -19.063 1.00 75.69 108 ASN A C 1
ATOM 881 O O . ASN A 1 108 ? 10.018 -4.480 -19.454 1.00 75.69 108 ASN A O 1
ATOM 885 N N . THR A 1 109 ? 10.835 -2.392 -19.595 1.00 68.69 109 THR A N 1
ATOM 886 C CA . THR A 1 109 ? 9.922 -1.872 -20.632 1.00 68.69 109 THR A CA 1
ATOM 887 C C . THR A 1 109 ? 9.825 -2.712 -21.909 1.00 68.69 109 THR A C 1
ATOM 889 O O . THR A 1 109 ? 8.778 -2.682 -22.547 1.00 68.69 109 THR A O 1
ATOM 892 N N . TRP A 1 110 ? 10.855 -3.483 -22.268 1.00 67.94 110 TRP A N 1
ATOM 893 C CA . TRP A 1 110 ? 10.851 -4.361 -23.452 1.00 67.94 110 TRP A CA 1
ATOM 894 C C . TRP A 1 110 ? 10.596 -5.844 -23.142 1.00 67.94 110 TRP A C 1
ATOM 896 O O . TRP A 1 110 ? 10.834 -6.707 -23.983 1.00 67.94 110 TRP A O 1
ATOM 906 N N . THR A 1 111 ? 10.133 -6.160 -21.933 1.00 67.62 111 THR A N 1
ATOM 907 C CA . THR A 1 111 ? 9.877 -7.547 -21.526 1.00 67.62 111 THR A CA 1
ATOM 908 C C . THR A 1 111 ? 8.549 -8.045 -22.078 1.00 67.62 111 THR A C 1
ATOM 910 O O . THR A 1 111 ? 7.496 -7.512 -21.722 1.00 67.62 111 THR A O 1
ATOM 913 N N . ASP A 1 112 ? 8.588 -9.118 -22.867 1.00 70.31 112 ASP A N 1
ATOM 914 C CA . ASP A 1 112 ? 7.397 -9.913 -23.153 1.00 70.31 112 ASP A CA 1
ATOM 915 C C . ASP A 1 112 ? 7.051 -10.756 -21.918 1.00 70.31 112 ASP A C 1
ATOM 917 O O . ASP A 1 112 ? 7.837 -11.591 -21.470 1.00 70.31 112 ASP A O 1
ATOM 921 N N . ARG A 1 113 ? 5.874 -10.517 -21.340 1.00 68.31 113 ARG A N 1
ATOM 922 C CA . ARG A 1 113 ? 5.446 -11.148 -20.084 1.00 68.31 113 ARG A CA 1
ATOM 923 C C . ARG A 1 113 ? 5.054 -12.610 -20.255 1.00 68.31 113 ARG A C 1
ATOM 925 O O . ARG A 1 113 ? 5.075 -13.343 -19.269 1.00 68.31 113 ARG A O 1
ATOM 932 N N . GLU A 1 114 ? 4.690 -13.023 -21.465 1.00 66.56 114 GLU A N 1
ATOM 933 C CA . GLU A 1 114 ? 4.276 -14.397 -21.756 1.00 66.56 114 GLU A CA 1
ATOM 934 C C . GLU A 1 114 ? 5.482 -15.292 -22.049 1.00 66.56 114 GLU A C 1
ATOM 936 O O . GLU A 1 114 ? 5.434 -16.499 -21.808 1.00 66.56 114 GLU A O 1
ATOM 941 N N . VAL A 1 115 ? 6.583 -14.692 -22.514 1.00 61.53 115 VAL A N 1
ATOM 942 C CA . VAL A 1 115 ? 7.744 -15.424 -23.034 1.00 61.53 115 VAL A CA 1
ATOM 943 C C . VAL A 1 115 ? 9.018 -15.207 -22.205 1.00 61.53 115 VAL A C 1
ATOM 945 O O . VAL A 1 115 ? 9.820 -16.132 -22.079 1.00 61.53 115 VAL A O 1
ATOM 948 N N . ASP A 1 116 ? 9.222 -14.033 -21.591 1.00 63.28 116 ASP A N 1
ATOM 949 C CA . ASP A 1 116 ? 10.464 -13.681 -20.885 1.00 63.28 116 ASP A CA 1
ATOM 950 C C . ASP A 1 116 ? 10.230 -13.190 -19.448 1.00 63.28 116 ASP A C 1
ATOM 952 O O . ASP A 1 116 ? 10.444 -12.034 -19.085 1.00 63.28 116 ASP A O 1
ATOM 956 N N . THR A 1 117 ? 9.857 -14.112 -18.562 1.00 66.62 117 THR A N 1
ATOM 957 C CA . THR A 1 117 ? 9.660 -13.820 -17.131 1.00 66.62 117 THR A CA 1
ATOM 958 C C . THR A 1 117 ? 10.956 -13.487 -16.380 1.00 66.62 117 THR A C 1
ATOM 960 O O . THR A 1 117 ? 10.905 -12.998 -15.252 1.00 66.62 117 THR A O 1
ATOM 963 N N . ARG A 1 118 ? 12.133 -13.705 -16.988 1.00 67.19 118 ARG A N 1
ATOM 964 C CA . ARG A 1 118 ? 13.446 -13.454 -16.364 1.00 67.19 118 ARG A CA 1
ATOM 965 C C . AR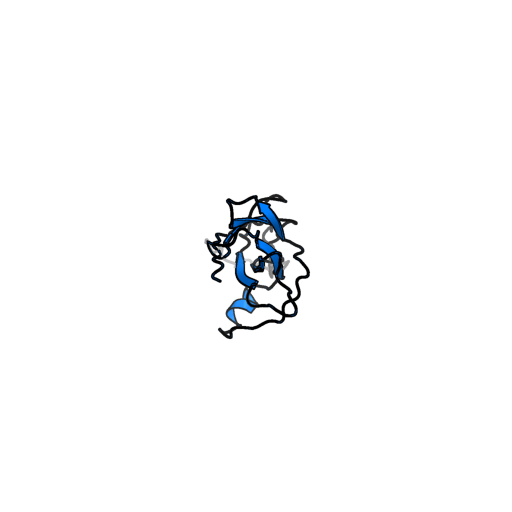G A 1 118 ? 13.726 -11.973 -16.145 1.00 67.19 118 ARG A C 1
ATOM 967 O O . ARG A 1 118 ? 14.552 -11.655 -15.294 1.00 67.19 118 ARG A O 1
ATOM 974 N N . ASN A 1 119 ? 13.040 -11.091 -16.873 1.00 71.69 119 ASN A N 1
ATOM 975 C CA . ASN A 1 119 ? 13.191 -9.641 -16.743 1.00 71.69 119 ASN A CA 1
ATOM 976 C C . ASN A 1 119 ? 12.173 -9.011 -15.772 1.00 71.69 119 ASN A C 1
ATOM 978 O O . ASN A 1 119 ? 11.955 -7.796 -15.779 1.00 71.69 119 ASN A O 1
ATOM 982 N N . ILE A 1 120 ? 11.559 -9.846 -14.928 1.00 75.00 120 ILE A N 1
ATOM 983 C CA . ILE A 1 120 ? 10.597 -9.461 -13.898 1.00 75.00 120 ILE A CA 1
ATOM 984 C C . ILE A 1 120 ? 11.169 -9.841 -12.535 1.00 75.00 120 ILE A C 1
ATOM 986 O O . ILE A 1 120 ? 11.578 -10.980 -12.315 1.00 75.00 120 ILE A O 1
ATOM 990 N N . ILE A 1 121 ? 11.152 -8.906 -11.587 1.00 77.69 121 ILE A N 1
ATOM 991 C CA . ILE A 1 121 ? 11.328 -9.228 -10.169 1.00 77.69 121 ILE A CA 1
ATOM 992 C C . ILE A 1 121 ? 10.086 -8.827 -9.390 1.00 77.69 121 ILE A C 1
ATOM 994 O O . ILE A 1 121 ? 9.434 -7.841 -9.723 1.00 77.69 121 ILE A O 1
ATOM 998 N N . VAL A 1 122 ? 9.787 -9.560 -8.322 1.00 77.94 122 VAL A N 1
ATOM 999 C CA . VAL A 1 122 ? 8.682 -9.247 -7.420 1.00 77.94 122 VAL A CA 1
ATOM 1000 C C . VAL A 1 122 ? 9.210 -9.054 -6.009 1.00 77.94 122 VAL A C 1
ATOM 1002 O O . VAL A 1 122 ? 9.879 -9.928 -5.462 1.00 77.94 122 VAL A O 1
ATOM 1005 N N . LEU A 1 123 ? 8.867 -7.920 -5.406 1.00 78.25 123 LEU A N 1
ATOM 1006 C CA . LEU A 1 123 ? 9.019 -7.679 -3.980 1.00 78.25 123 LEU A CA 1
ATOM 1007 C C . LEU A 1 123 ? 7.684 -7.938 -3.285 1.00 78.25 123 LEU A C 1
ATOM 1009 O O . LEU A 1 123 ? 6.671 -7.362 -3.669 1.00 78.25 123 LEU A O 1
ATOM 1013 N N . SER A 1 124 ? 7.698 -8.755 -2.232 1.00 76.56 124 SER A N 1
ATOM 1014 C CA . SER A 1 124 ? 6.578 -8.857 -1.291 1.00 76.56 124 SER A CA 1
ATOM 1015 C C . SER A 1 124 ? 6.882 -8.036 -0.042 1.00 76.56 124 SER A C 1
ATOM 1017 O O . SER A 1 124 ? 7.964 -8.165 0.530 1.00 76.56 124 SER A O 1
ATOM 1019 N N . MET A 1 125 ? 5.928 -7.217 0.386 1.00 75.75 125 MET A N 1
ATOM 1020 C CA . MET A 1 125 ? 6.019 -6.391 1.586 1.00 75.75 125 MET A CA 1
ATOM 1021 C C . MET A 1 125 ? 4.683 -6.359 2.332 1.00 75.75 125 MET A C 1
ATOM 1023 O O . MET A 1 125 ? 3.634 -6.719 1.792 1.00 75.75 125 MET A O 1
ATOM 1027 N N . CYS A 1 126 ? 4.740 -5.936 3.588 1.00 76.12 126 CYS A N 1
ATOM 1028 C CA . CYS A 1 126 ? 3.588 -5.796 4.465 1.00 76.12 126 CYS A CA 1
ATOM 1029 C C . CYS A 1 126 ? 3.432 -4.322 4.844 1.00 76.12 126 CYS A C 1
ATOM 1031 O O . CYS A 1 126 ? 4.421 -3.676 5.191 1.00 76.12 126 CYS A O 1
ATOM 1033 N N . ILE A 1 127 ? 2.207 -3.809 4.772 1.00 79.81 127 ILE A N 1
ATOM 1034 C CA . ILE A 1 127 ? 1.837 -2.500 5.307 1.00 79.81 127 ILE A CA 1
ATOM 1035 C C . ILE A 1 127 ? 0.974 -2.753 6.529 1.00 79.81 127 ILE A C 1
ATOM 1037 O O . ILE A 1 127 ? -0.090 -3.363 6.414 1.00 79.81 127 ILE A O 1
ATOM 1041 N N . VAL A 1 128 ? 1.451 -2.295 7.680 1.00 81.19 128 VAL A N 1
ATOM 1042 C CA . VAL A 1 128 ? 0.705 -2.336 8.934 1.00 81.19 128 VAL A CA 1
ATOM 1043 C C . VAL A 1 128 ? 0.028 -0.985 9.118 1.00 81.19 128 VAL A C 1
ATOM 1045 O O . VAL A 1 128 ? 0.671 0.058 8.961 1.00 81.19 128 VAL A O 1
ATOM 1048 N N . VAL A 1 129 ? -1.270 -1.022 9.402 1.00 83.94 129 VAL A N 1
ATOM 1049 C CA . VAL A 1 129 ? -2.044 0.142 9.824 1.00 83.94 129 VAL A CA 1
ATOM 1050 C C . VAL A 1 129 ? -1.857 0.295 11.323 1.00 83.94 129 VAL A C 1
ATOM 1052 O O . VAL A 1 129 ? -2.084 -0.650 12.078 1.00 83.94 129 VAL A O 1
ATOM 1055 N N . GLU A 1 130 ? -1.413 1.470 11.741 1.00 83.75 130 GLU A N 1
ATOM 1056 C CA . GLU A 1 130 ? -1.372 1.831 13.152 1.00 83.75 130 GLU A CA 1
ATOM 1057 C C . GLU A 1 130 ? -2.756 2.305 13.599 1.00 83.75 130 GLU A C 1
ATOM 1059 O O . GLU A 1 130 ? -3.340 3.188 12.961 1.00 83.75 130 GLU A O 1
ATOM 1064 N N . ASP A 1 131 ? -3.238 1.683 14.676 1.00 81.81 131 ASP A N 1
ATOM 1065 C CA . ASP A 1 131 ? -4.498 1.974 15.358 1.00 81.81 131 ASP A CA 1
ATOM 1066 C C . ASP A 1 131 ? -4.516 3.425 15.863 1.00 81.81 131 ASP A C 1
ATOM 1068 O O . ASP A 1 131 ? -3.556 3.900 16.485 1.00 81.81 131 ASP A O 1
ATOM 1072 N N . ALA A 1 132 ? -5.602 4.134 15.572 1.00 83.62 132 ALA A N 1
ATOM 1073 C CA . ALA A 1 132 ? -5.890 5.444 16.125 1.00 83.62 132 ALA A CA 1
ATOM 1074 C C . ALA A 1 132 ? -7.124 5.340 17.033 1.00 83.62 132 ALA A C 1
ATOM 1076 O O . ALA A 1 132 ? -8.093 4.708 16.643 1.00 83.62 132 ALA A O 1
ATOM 1077 N N . PRO A 1 133 ? -7.157 6.017 18.198 1.00 79.31 133 PRO A N 1
ATOM 1078 C CA . PRO A 1 133 ? -8.283 5.923 19.126 1.00 79.31 133 PRO A CA 1
ATOM 1079 C C . PRO A 1 133 ? -9.525 6.656 18.581 1.00 79.31 133 PRO A C 1
ATOM 1081 O O . PRO A 1 133 ? -9.827 7.776 18.997 1.00 79.31 133 PRO A O 1
ATOM 1084 N N . ASP A 1 134 ? -10.228 6.041 17.631 1.00 82.00 134 ASP A N 1
ATOM 1085 C CA . ASP A 1 134 ? -11.426 6.561 16.964 1.00 82.00 134 ASP A CA 1
ATOM 1086 C C . ASP A 1 134 ? -12.710 5.802 17.350 1.00 82.00 134 ASP A C 1
ATOM 1088 O O . ASP A 1 134 ? -13.813 6.341 17.221 1.00 82.00 134 ASP A O 1
ATOM 1092 N N . THR A 1 135 ? -12.570 4.605 17.923 1.00 81.56 135 THR A N 1
ATOM 1093 C CA . THR A 1 135 ? -13.682 3.770 18.378 1.00 81.56 135 THR A CA 1
ATOM 1094 C C . THR A 1 135 ? -13.879 3.892 19.898 1.00 81.56 135 THR A C 1
ATOM 1096 O O . THR A 1 135 ? -12.998 3.509 20.674 1.00 81.56 135 THR A O 1
ATOM 1099 N N . PRO A 1 136 ? -15.028 4.414 20.381 1.00 84.44 136 PRO A N 1
ATOM 1100 C CA . PRO A 1 136 ? -15.283 4.544 21.811 1.00 84.44 136 PRO A CA 1
ATOM 1101 C C . PRO A 1 136 ? -15.526 3.177 22.473 1.00 84.44 136 PRO A C 1
ATOM 1103 O O . PRO A 1 136 ? -16.037 2.250 21.835 1.00 84.44 136 PRO A O 1
ATOM 1106 N N . PRO A 1 137 ? -15.234 3.039 23.779 1.00 83.50 137 PRO A N 1
ATOM 1107 C CA . PRO A 1 137 ? -15.543 1.817 24.506 1.00 83.50 137 PRO A CA 1
ATOM 1108 C C . PRO A 1 137 ? -17.059 1.589 24.562 1.00 83.50 137 PRO A C 1
ATOM 1110 O O . PRO A 1 137 ? -17.840 2.527 24.732 1.00 83.50 137 PRO A O 1
ATOM 1113 N N . HIS A 1 138 ? -17.474 0.326 24.477 1.00 82.62 138 HIS A N 1
ATOM 1114 C CA . HIS A 1 138 ? -18.859 -0.087 24.681 1.00 82.62 138 HIS A CA 1
ATOM 1115 C C . HIS A 1 138 ? -18.957 -1.064 25.854 1.00 82.62 138 HIS A C 1
ATOM 1117 O O . HIS A 1 138 ? -18.035 -1.829 26.138 1.00 82.62 138 HIS A O 1
ATOM 1123 N N . PHE A 1 139 ? -20.088 -1.037 26.553 1.00 85.38 139 PHE A N 1
ATOM 1124 C CA . PHE A 1 139 ? -20.341 -1.949 27.662 1.00 85.38 139 PHE A CA 1
ATOM 1125 C C . PHE A 1 139 ? -20.646 -3.358 27.142 1.00 85.38 139 PHE A C 1
ATOM 1127 O O . PHE A 1 139 ? -21.522 -3.535 26.297 1.00 85.38 139 PHE A O 1
ATOM 1134 N N . VAL A 1 140 ? -19.965 -4.368 27.687 1.00 85.81 140 VAL A N 1
ATOM 1135 C CA . VAL A 1 140 ? -20.215 -5.784 27.385 1.00 85.81 140 VAL A CA 1
ATOM 1136 C C . VAL A 1 140 ? -20.809 -6.451 28.620 1.00 85.81 140 VAL A C 1
ATOM 1138 O O . VAL A 1 140 ? -20.219 -6.404 29.696 1.00 85.81 140 VAL A O 1
ATOM 1141 N N . GLY A 1 141 ? -21.979 -7.078 28.475 1.00 79.38 141 GLY A N 1
ATOM 1142 C CA . GLY A 1 141 ? -22.549 -7.936 29.519 1.00 79.38 141 GLY A CA 1
ATOM 1143 C C . GLY A 1 141 ? -23.017 -7.219 30.789 1.00 79.38 141 GLY A C 1
ATOM 1144 O O . GLY A 1 141 ? -23.086 -7.853 31.839 1.00 7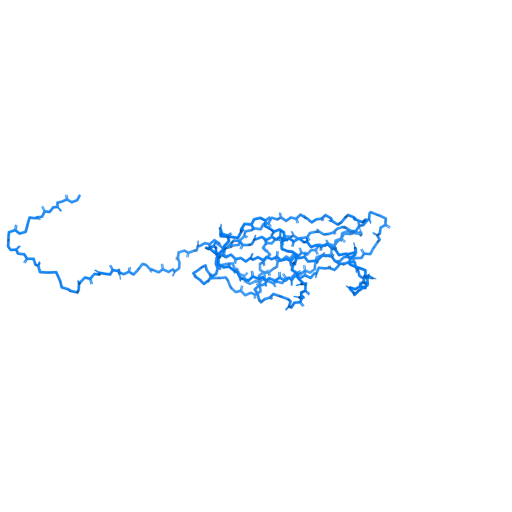9.38 141 GLY A O 1
ATOM 1145 N N . VAL A 1 142 ? -23.343 -5.924 30.722 1.00 77.31 142 VAL A N 1
ATOM 1146 C CA . VAL A 1 142 ? -23.878 -5.197 31.883 1.00 77.31 142 VAL A CA 1
ATOM 1147 C C . VAL A 1 142 ? -25.364 -5.530 32.042 1.00 77.31 142 VAL A C 1
ATOM 1149 O O . VAL A 1 142 ? -26.153 -5.200 31.151 1.00 77.31 142 VAL A O 1
ATOM 1152 N N . PRO A 1 143 ? -25.782 -6.181 33.145 1.00 78.44 143 PRO A N 1
ATOM 1153 C CA . PRO A 1 143 ? -27.196 -6.381 33.406 1.00 78.44 143 PRO A CA 1
ATOM 1154 C C . PRO A 1 143 ? -27.861 -5.009 33.613 1.00 78.44 143 PRO A C 1
ATOM 1156 O O . PRO A 1 143 ? -27.341 -4.192 34.373 1.00 78.44 143 PRO A O 1
ATOM 1159 N N . PRO A 1 144 ? -29.016 -4.735 32.976 1.00 76.62 144 PRO A N 1
ATOM 1160 C CA . PRO A 1 144 ? -29.686 -3.434 33.075 1.00 76.62 144 PRO A CA 1
ATOM 1161 C C . PRO A 1 144 ? -30.181 -3.128 34.495 1.00 76.62 144 PRO A C 1
ATOM 1163 O O . PRO A 1 144 ? -30.491 -1.982 34.808 1.00 76.62 144 PRO A O 1
ATOM 1166 N N . VAL A 1 145 ? -30.263 -4.151 35.352 1.00 84.88 145 VAL A N 1
ATOM 1167 C CA . VAL A 1 145 ? -30.678 -4.043 36.749 1.00 84.88 145 VAL A CA 1
ATOM 1168 C C . VAL A 1 145 ? -29.747 -4.890 37.608 1.00 84.88 145 VAL A C 1
ATOM 1170 O O . VAL A 1 145 ? -29.614 -6.094 37.390 1.00 84.88 145 VAL A O 1
ATOM 1173 N N . VAL A 1 146 ? -29.136 -4.260 38.610 1.00 81.25 146 VAL A N 1
ATOM 1174 C CA . VAL A 1 146 ? -28.405 -4.942 39.683 1.00 81.25 146 VAL A CA 1
ATOM 1175 C C . VAL A 1 146 ? -29.278 -4.892 40.932 1.00 81.25 146 VAL A C 1
ATOM 1177 O O . VAL A 1 146 ? -29.580 -3.812 41.435 1.00 81.25 146 VAL A O 1
ATOM 1180 N N . VAL A 1 147 ? -29.714 -6.053 41.422 1.00 82.81 147 VAL A N 1
ATOM 1181 C CA . VAL A 1 147 ? -30.447 -6.145 42.693 1.00 82.81 147 VAL A CA 1
ATOM 1182 C C . VAL A 1 147 ? -29.429 -6.116 43.828 1.00 82.81 147 VAL A C 1
ATOM 1184 O O . VAL A 1 147 ? -28.537 -6.961 43.881 1.00 82.81 147 VAL A O 1
ATOM 1187 N N . VAL A 1 148 ? -29.560 -5.143 44.729 1.00 83.75 148 VAL A N 1
ATOM 1188 C CA . VAL A 1 148 ? -28.664 -4.950 45.877 1.00 83.75 148 VAL A CA 1
ATOM 1189 C C . VAL A 1 148 ? -29.476 -5.115 47.159 1.00 83.75 148 VAL A C 1
ATOM 1191 O O . VAL A 1 148 ? -30.572 -4.568 47.259 1.00 83.75 148 VAL A O 1
ATOM 1194 N N . ASN A 1 149 ? -28.960 -5.881 48.123 1.00 87.62 149 ASN A N 1
ATOM 1195 C CA . ASN A 1 149 ? -29.614 -6.089 49.418 1.00 87.62 149 ASN A CA 1
ATOM 1196 C C . ASN A 1 149 ? -29.076 -5.117 50.487 1.00 87.62 149 ASN A C 1
ATOM 1198 O O . ASN A 1 149 ? -27.947 -4.639 50.373 1.00 87.62 149 ASN A O 1
ATOM 1202 N N . ASP A 1 150 ? -29.841 -4.887 51.551 1.00 85.38 150 ASP A N 1
ATOM 1203 C CA . ASP A 1 150 ? -29.506 -4.019 52.691 1.00 85.38 150 ASP A CA 1
ATOM 1204 C C . ASP A 1 150 ? -28.202 -4.398 53.423 1.00 85.38 150 ASP A C 1
ATOM 1206 O O . ASP A 1 150 ? -27.488 -3.531 53.921 1.00 85.38 150 ASP A O 1
ATOM 1210 N N . ASN A 1 151 ? -27.833 -5.678 53.411 1.00 85.94 151 ASN A N 1
ATOM 1211 C CA . ASN A 1 151 ? -26.585 -6.187 53.989 1.00 85.94 151 ASN A CA 1
ATOM 1212 C C . ASN A 1 151 ? -25.365 -6.114 53.050 1.00 85.94 151 ASN A C 1
ATOM 1214 O O . ASN A 1 151 ? -24.295 -6.635 53.384 1.00 85.94 151 ASN A O 1
ATOM 1218 N N . THR A 1 152 ? -25.495 -5.509 51.865 1.00 83.31 152 THR A N 1
ATOM 1219 C CA . THR A 1 152 ? -24.380 -5.423 50.909 1.00 83.31 152 THR A CA 1
ATOM 1220 C C . THR A 1 152 ? -23.331 -4.442 51.425 1.00 83.31 152 THR A C 1
ATOM 1222 O O . THR A 1 152 ? -23.573 -3.241 51.525 1.00 83.31 152 THR A O 1
ATOM 1225 N N . LYS A 1 153 ? -22.142 -4.950 51.763 1.00 80.31 153 LYS A N 1
ATOM 1226 C CA . LYS A 1 153 ? -21.035 -4.118 52.244 1.00 80.31 153 LYS A CA 1
ATOM 1227 C C . LYS A 1 153 ? -20.387 -3.371 51.085 1.00 80.31 153 LYS A C 1
ATOM 1229 O O . LYS A 1 153 ? -20.095 -3.966 50.050 1.00 80.31 153 LYS A O 1
ATOM 1234 N N . MET A 1 154 ? -20.096 -2.089 51.294 1.00 74.88 154 MET A N 1
ATOM 1235 C CA . MET A 1 154 ? -19.191 -1.365 50.409 1.00 74.88 154 MET A CA 1
ATOM 1236 C C . MET A 1 154 ? -17.811 -2.018 50.476 1.00 74.88 154 MET A C 1
ATOM 1238 O O . MET A 1 154 ? -17.204 -2.096 51.544 1.00 74.88 154 MET A O 1
ATOM 1242 N N . VAL A 1 155 ? -17.326 -2.484 49.332 1.00 75.00 155 VAL A N 1
ATOM 1243 C CA . VAL A 1 155 ? -15.920 -2.833 49.148 1.00 75.00 155 VAL A CA 1
ATOM 1244 C C . VAL A 1 155 ? -15.268 -1.596 48.543 1.00 75.00 155 VAL A C 1
ATOM 1246 O O . VAL A 1 155 ? -15.595 -1.228 47.418 1.00 75.00 155 VAL A O 1
ATOM 1249 N N . SER A 1 156 ? -14.412 -0.907 49.301 1.00 61.09 156 SER A N 1
ATOM 1250 C CA . SER A 1 156 ? -13.572 0.145 48.724 1.00 61.09 156 SER A CA 1
ATOM 1251 C C . SER A 1 156 ? -12.486 -0.521 47.885 1.00 61.09 156 SER A C 1
ATOM 1253 O O . SER A 1 156 ? -11.749 -1.361 48.409 1.00 61.09 156 SER A O 1
ATOM 1255 N N . CYS A 1 157 ? -12.418 -0.171 46.605 1.00 47.88 157 CYS A N 1
ATOM 1256 C CA . CYS A 1 157 ? -11.304 -0.522 45.730 1.00 47.88 157 CYS A CA 1
ATOM 1257 C C . CYS A 1 157 ? -10.088 0.363 46.010 1.00 47.88 157 CYS A C 1
ATOM 1259 O O . CYS A 1 157 ? -10.297 1.552 46.345 1.00 47.88 157 CYS A O 1
#

pLDDT: mean 70.74, std 14.24, range [32.69, 87.62]

Foldseek 3Di:
DDWDWDWDFEAELPDDFFDFRIKIKTFDDPVDQFDKDKAKDKDFDAPVVVVVDDPDPDPDDDDRPGDPFWDWDWDDDPGRMTMTGITTHDGHDCVVGFKMWMKMKIATPPDDVVPHCVRIDIDIDMYGYDDDPPDDDDDDPDDPDDDDDPPDDDDDD

Organism: NCBI:txid418985

Radius of gyration: 23.55 Å; chains: 1; bounding box: 56×34×77 Å